Protein AF-A0A5J5STW4-F1 (afdb_monomer_lite)

Structure (mmCIF, N/CA/C/O backbone):
data_AF-A0A5J5STW4-F1
#
_entry.id   AF-A0A5J5STW4-F1
#
loop_
_atom_site.group_PDB
_atom_site.id
_atom_site.type_symbol
_atom_site.label_atom_id
_atom_site.label_alt_id
_atom_site.label_comp_id
_atom_site.label_asym_id
_atom_site.label_entity_id
_atom_site.label_seq_id
_atom_site.pdbx_PDB_ins_code
_atom_site.Cartn_x
_atom_site.Cartn_y
_atom_site.Cartn_z
_atom_site.occupancy
_atom_site.B_iso_or_equiv
_atom_site.auth_seq_id
_atom_site.auth_comp_id
_atom_site.auth_asym_id
_atom_site.auth_atom_id
_atom_site.pdbx_PDB_model_num
ATOM 1 N N . MET A 1 1 ? -5.876 -12.668 11.387 1.00 81.81 1 MET A N 1
ATOM 2 C CA . MET A 1 1 ? -6.518 -11.451 10.864 1.00 81.81 1 MET A CA 1
ATOM 3 C C . MET A 1 1 ? -6.054 -11.265 9.433 1.00 81.81 1 MET A C 1
ATOM 5 O O . MET A 1 1 ? -4.852 -11.188 9.203 1.00 81.81 1 MET A O 1
ATOM 9 N N . MET A 1 2 ? -6.981 -11.293 8.486 1.00 90.69 2 MET A N 1
ATOM 10 C CA . MET A 1 2 ? -6.759 -10.958 7.080 1.00 90.69 2 MET A CA 1
ATOM 11 C C . MET A 1 2 ? -7.078 -9.476 6.857 1.00 90.69 2 MET A C 1
ATOM 13 O O . MET A 1 2 ? -7.775 -8.860 7.658 1.00 90.69 2 MET A O 1
ATOM 17 N N . VAL A 1 3 ? -6.615 -8.900 5.745 1.00 88.94 3 VAL A N 1
ATOM 18 C CA . VAL A 1 3 ? -6.940 -7.503 5.392 1.00 88.94 3 VAL A CA 1
ATOM 19 C C . VAL A 1 3 ? -8.454 -7.299 5.266 1.00 88.94 3 VAL A C 1
ATOM 21 O O . VAL A 1 3 ? -8.970 -6.266 5.678 1.00 88.94 3 VAL A O 1
ATOM 24 N N . ALA A 1 4 ? -9.181 -8.313 4.788 1.00 90.50 4 ALA A N 1
ATOM 25 C CA . ALA A 1 4 ? -10.638 -8.287 4.699 1.00 90.50 4 ALA A CA 1
ATOM 26 C C . ALA A 1 4 ? -11.340 -8.114 6.061 1.00 90.50 4 ALA A C 1
ATOM 28 O O . ALA A 1 4 ? -12.440 -7.572 6.100 1.00 90.50 4 ALA A O 1
ATOM 29 N N . ASP A 1 5 ? -10.711 -8.527 7.169 1.00 93.75 5 ASP A N 1
ATOM 30 C CA . ASP A 1 5 ? -11.269 -8.365 8.520 1.00 93.75 5 ASP A CA 1
ATOM 31 C C . ASP A 1 5 ? -11.209 -6.903 8.997 1.00 93.75 5 ASP A C 1
ATOM 33 O O . ASP A 1 5 ? -11.928 -6.519 9.916 1.00 93.75 5 ASP A O 1
ATOM 37 N N . LEU A 1 6 ? -10.362 -6.078 8.369 1.00 95.38 6 LEU A N 1
ATOM 38 C CA . LEU A 1 6 ? -10.221 -4.650 8.662 1.00 95.38 6 LEU A CA 1
ATOM 39 C C . LEU A 1 6 ? -11.264 -3.789 7.934 1.00 95.38 6 LEU A C 1
ATOM 41 O O . LEU A 1 6 ? -11.284 -2.576 8.132 1.00 95.38 6 LEU A O 1
ATOM 45 N N . ILE A 1 7 ? -12.101 -4.384 7.079 1.00 93.94 7 ILE A N 1
ATOM 46 C CA . ILE A 1 7 ? -13.069 -3.681 6.234 1.00 93.94 7 ILE A CA 1
ATOM 47 C C . ILE A 1 7 ? -14.485 -4.052 6.678 1.00 93.94 7 ILE A C 1
ATOM 49 O O . ILE A 1 7 ? -14.858 -5.225 6.730 1.00 93.94 7 ILE A O 1
ATOM 53 N N . GLU A 1 8 ? -15.305 -3.0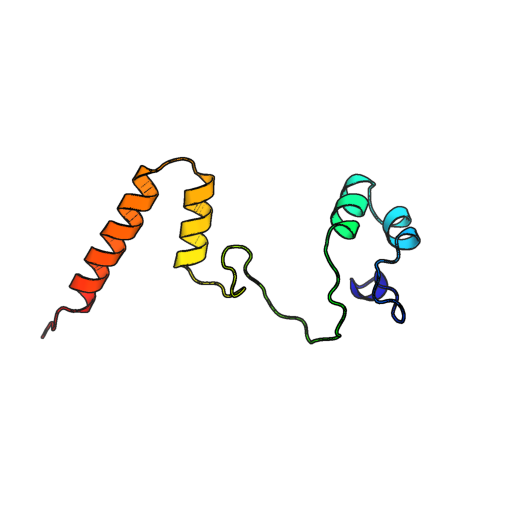44 6.957 1.00 92.81 8 GLU A N 1
ATOM 54 C CA . GLU A 1 8 ? -16.726 -3.231 7.223 1.00 92.81 8 GLU A CA 1
ATOM 55 C C . GLU A 1 8 ? -17.438 -3.758 5.979 1.00 92.81 8 GLU A C 1
ATOM 57 O O . GLU A 1 8 ? -17.359 -3.179 4.891 1.00 92.81 8 GLU A O 1
ATOM 62 N N . ARG A 1 9 ? -18.164 -4.870 6.127 1.00 86.44 9 ARG A N 1
ATOM 63 C CA . ARG A 1 9 ? -18.747 -5.548 4.968 1.00 86.44 9 ARG A CA 1
ATOM 64 C C . ARG A 1 9 ? -19.865 -4.736 4.310 1.00 86.44 9 ARG A C 1
ATOM 66 O O . ARG A 1 9 ? -19.929 -4.706 3.084 1.00 86.44 9 ARG A O 1
ATOM 73 N N . ASP A 1 10 ? -20.703 -4.067 5.087 1.00 86.50 10 ASP A N 1
ATOM 74 C CA . ASP A 1 10 ? -21.881 -3.391 4.534 1.00 86.50 10 ASP A CA 1
ATOM 75 C C . ASP A 1 10 ? -21.532 -2.023 3.940 1.00 86.50 10 ASP A C 1
ATOM 77 O O . ASP A 1 10 ? -21.969 -1.684 2.844 1.00 86.50 10 ASP A O 1
ATOM 81 N N . SER A 1 11 ? -20.694 -1.253 4.639 1.00 89.50 11 SER A N 1
ATOM 82 C CA . SER A 1 11 ? -20.313 0.101 4.230 1.00 89.50 11 SER A CA 1
ATOM 83 C C . SER A 1 11 ? -19.121 0.128 3.266 1.00 89.50 11 SER A C 1
ATOM 85 O O . SER A 1 11 ? -18.927 1.115 2.555 1.00 89.50 11 SER A O 1
ATOM 87 N N . ARG A 1 12 ? -18.325 -0.953 3.224 1.00 89.19 12 ARG A N 1
ATOM 88 C CA . ARG A 1 12 ? -17.057 -1.031 2.478 1.00 89.19 12 ARG A CA 1
ATOM 89 C C . ARG A 1 12 ? -16.067 0.068 2.867 1.00 89.19 12 ARG A C 1
ATOM 91 O O . ARG A 1 12 ? -15.289 0.551 2.048 1.00 89.19 12 ARG A O 1
ATOM 98 N N . GLN A 1 13 ? -16.087 0.422 4.147 1.00 93.38 13 GLN A N 1
ATOM 99 C CA . GLN A 1 13 ? -15.165 1.362 4.770 1.00 93.38 13 GLN A CA 1
ATOM 100 C C . GLN A 1 13 ? -14.190 0.632 5.689 1.00 93.38 13 GLN A C 1
ATOM 102 O O . GLN A 1 13 ? -14.431 -0.495 6.124 1.00 93.38 13 GLN A O 1
ATOM 107 N N . TRP A 1 14 ? -13.070 1.282 5.982 1.00 96.06 14 TRP A N 1
ATOM 108 C CA . TRP A 1 14 ? -12.137 0.796 6.986 1.00 96.06 14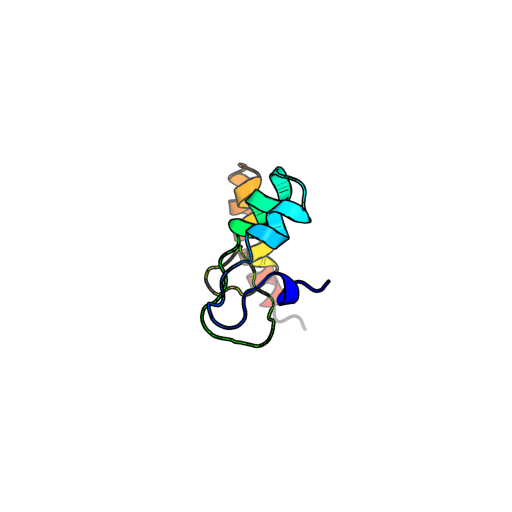 TRP A CA 1
ATOM 109 C C . TRP A 1 14 ? -12.800 0.787 8.366 1.00 96.06 14 TRP A C 1
ATOM 111 O O . TRP A 1 14 ? -13.438 1.760 8.759 1.00 96.06 14 TRP A O 1
ATOM 121 N N . ASN A 1 15 ? -12.603 -0.287 9.128 1.00 96.25 15 ASN A N 1
ATOM 122 C CA . ASN A 1 15 ? -12.962 -0.327 10.539 1.00 96.25 15 ASN A CA 1
ATOM 123 C C . ASN A 1 15 ? -11.898 0.438 11.339 1.00 96.25 15 ASN A C 1
ATOM 125 O O . ASN A 1 15 ? -10.920 -0.140 11.821 1.00 96.25 15 ASN A O 1
ATOM 129 N N . GLU A 1 16 ? -12.069 1.757 11.441 1.00 96.31 16 GLU A N 1
ATOM 130 C CA . GLU A 1 16 ? -11.094 2.654 12.073 1.00 96.31 16 GLU A CA 1
ATOM 131 C C . GLU A 1 16 ? -10.776 2.248 13.513 1.00 96.31 16 GLU A C 1
ATOM 133 O O . GLU A 1 16 ? -9.611 2.233 13.908 1.00 96.31 16 GLU A O 1
ATOM 138 N N . GLY A 1 17 ? -11.794 1.854 14.287 1.00 96.38 17 GLY A N 1
ATOM 139 C CA . GLY A 1 17 ? -11.616 1.424 15.672 1.00 96.38 17 GLY A CA 1
ATOM 140 C C . GLY A 1 17 ? -10.713 0.196 15.782 1.00 96.38 17 GLY A C 1
ATOM 141 O O . GLY A 1 17 ? -9.774 0.180 16.579 1.00 96.38 17 GLY A O 1
ATOM 142 N N . LEU A 1 18 ? -10.945 -0.820 14.947 1.00 97.06 18 LEU A N 1
ATOM 143 C CA . LEU A 1 18 ? -10.102 -2.014 14.908 1.00 97.06 18 LEU A CA 1
ATOM 144 C C . LEU A 1 18 ? -8.674 -1.683 14.456 1.00 97.06 18 LEU A C 1
ATOM 146 O O . LEU A 1 18 ? -7.714 -2.168 15.053 1.00 97.06 18 LEU A O 1
ATOM 150 N N . ILE A 1 19 ? -8.524 -0.836 13.438 1.00 97.81 19 ILE A N 1
ATOM 151 C CA . ILE A 1 19 ? -7.218 -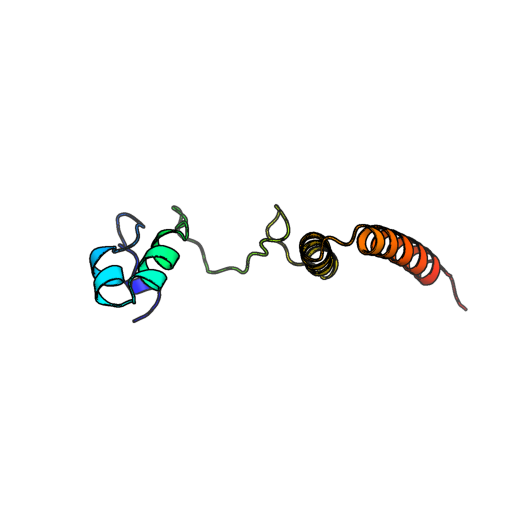0.441 12.898 1.00 97.81 19 ILE A CA 1
ATOM 152 C C . ILE A 1 19 ? -6.404 0.327 13.944 1.00 97.81 19 ILE A C 1
ATOM 154 O O . ILE A 1 19 ? -5.250 -0.023 14.188 1.00 97.81 19 ILE A O 1
ATOM 158 N N . HIS A 1 20 ? -6.995 1.316 14.616 1.00 98.06 20 HIS A N 1
ATOM 159 C CA . HIS A 1 20 ? -6.316 2.082 15.663 1.00 98.06 20 HIS A CA 1
ATOM 160 C C . HIS A 1 20 ? -5.920 1.232 16.875 1.00 98.06 20 HIS A C 1
ATOM 162 O O . HIS A 1 20 ? -4.896 1.507 17.492 1.00 98.06 20 HIS A O 1
ATOM 168 N N . ASN A 1 21 ? -6.695 0.192 17.195 1.00 97.31 21 ASN A N 1
ATOM 169 C CA . ASN A 1 21 ? -6.392 -0.714 18.305 1.00 97.31 21 ASN A CA 1
ATOM 170 C C . ASN A 1 21 ? -5.359 -1.793 17.951 1.00 97.31 21 ASN A C 1
ATOM 172 O O . ASN A 1 21 ? -4.784 -2.402 18.851 1.00 97.31 21 ASN A O 1
ATOM 176 N N . THR A 1 22 ? -5.136 -2.051 16.660 1.00 97.62 22 THR A N 1
ATOM 177 C CA . THR A 1 22 ? -4.272 -3.149 16.201 1.00 97.62 22 THR A CA 1
ATOM 178 C C . THR A 1 22 ? -2.909 -2.670 15.705 1.00 97.62 22 THR A C 1
ATOM 180 O O . THR A 1 22 ? -1.917 -3.380 15.860 1.00 97.62 22 THR A O 1
ATOM 183 N N . PHE A 1 23 ? -2.836 -1.478 15.111 1.00 97.19 23 PHE A N 1
ATOM 184 C CA . PHE A 1 23 ? -1.621 -0.956 14.486 1.00 97.19 23 PHE A CA 1
ATOM 185 C C . PHE A 1 23 ? -1.043 0.239 15.246 1.00 97.19 23 PHE A C 1
ATOM 187 O O . PHE A 1 23 ? -1.736 0.937 15.985 1.00 97.19 23 PHE A O 1
ATOM 194 N N . SER A 1 24 ? 0.249 0.506 15.031 1.00 98.12 24 SER A N 1
ATOM 195 C CA . SER A 1 24 ? 0.875 1.738 15.515 1.00 98.12 24 SER A CA 1
ATOM 196 C C . SER A 1 24 ? 0.151 2.960 14.940 1.00 98.12 24 SER A C 1
ATOM 198 O O . SER A 1 24 ? -0.415 2.891 13.849 1.00 98.12 24 SER A O 1
ATOM 200 N N . LYS A 1 25 ? 0.210 4.110 15.622 1.00 97.75 25 LYS A N 1
ATOM 201 C CA . LYS A 1 25 ? -0.426 5.345 15.127 1.00 97.75 25 LYS A CA 1
ATOM 202 C C . LYS A 1 25 ? -0.015 5.676 13.685 1.00 97.75 25 LYS A C 1
ATOM 204 O O . LYS A 1 25 ? -0.863 6.010 12.866 1.00 97.75 25 LYS A O 1
ATOM 209 N N . ILE A 1 26 ? 1.276 5.542 13.376 1.00 98.19 26 ILE A N 1
ATOM 210 C CA . ILE A 1 26 ? 1.829 5.857 12.053 1.00 98.19 26 ILE A CA 1
ATOM 211 C C . ILE A 1 26 ? 1.280 4.897 10.991 1.00 98.19 26 ILE A C 1
ATOM 213 O O . ILE A 1 26 ? 0.943 5.323 9.887 1.00 98.19 26 ILE A O 1
ATOM 217 N N . ASP A 1 27 ? 1.179 3.608 11.308 1.00 97.56 27 ASP A N 1
ATOM 218 C CA . ASP A 1 27 ? 0.699 2.613 10.349 1.00 97.56 27 ASP A CA 1
ATOM 219 C C . ASP A 1 27 ? -0.819 2.672 10.184 1.00 97.56 27 ASP A C 1
ATOM 221 O O . ASP A 1 27 ? -1.301 2.600 9.057 1.00 97.56 27 ASP A O 1
ATOM 225 N N . ALA A 1 28 ? -1.565 2.909 11.265 1.00 98.00 28 ALA A N 1
ATOM 226 C CA . ALA A 1 28 ? -3.002 3.154 11.217 1.00 98.00 28 ALA A CA 1
ATOM 227 C C . ALA A 1 28 ? -3.329 4.335 10.290 1.00 98.00 28 ALA A C 1
ATOM 229 O O . ALA A 1 28 ? -4.132 4.197 9.370 1.00 98.00 28 ALA A O 1
ATOM 230 N N . GLU A 1 29 ? -2.637 5.469 10.449 1.00 97.75 29 GLU A N 1
ATOM 231 C CA . GLU A 1 29 ? -2.799 6.634 9.569 1.00 97.75 29 GLU A CA 1
ATOM 232 C C . GLU A 1 29 ? -2.484 6.317 8.098 1.00 97.75 29 GLU A C 1
ATOM 234 O O . GLU A 1 29 ? -3.115 6.869 7.195 1.00 97.75 29 GLU A O 1
ATOM 239 N N . ARG A 1 30 ? -1.514 5.436 7.829 1.00 97.31 30 ARG A N 1
ATOM 240 C CA . ARG A 1 30 ? -1.182 5.007 6.462 1.00 97.31 30 ARG A CA 1
ATOM 241 C C . ARG A 1 30 ? -2.246 4.090 5.874 1.00 97.31 30 ARG A C 1
ATOM 243 O O . ARG A 1 30 ? -2.614 4.296 4.722 1.00 97.31 30 ARG A O 1
ATOM 250 N N . ILE A 1 31 ? -2.742 3.122 6.645 1.00 96.50 31 ILE A N 1
ATOM 251 C CA . ILE A 1 31 ? -3.795 2.188 6.219 1.00 96.50 31 ILE A CA 1
ATOM 252 C C . ILE A 1 31 ? -5.064 2.964 5.864 1.00 96.50 31 ILE A C 1
ATOM 254 O O . ILE A 1 31 ? -5.594 2.796 4.770 1.00 96.50 31 ILE A O 1
ATOM 258 N N . LEU A 1 32 ? -5.493 3.885 6.731 1.00 96.31 32 LEU A N 1
ATOM 259 C CA . LEU A 1 32 ? -6.709 4.680 6.528 1.00 96.31 32 LEU A CA 1
ATOM 260 C C . LEU A 1 32 ? -6.649 5.602 5.298 1.00 96.31 32 LEU A C 1
ATOM 262 O O . LEU A 1 32 ? -7.686 6.005 4.779 1.00 96.31 32 LEU A O 1
ATOM 266 N N . ARG A 1 33 ? -5.450 5.917 4.789 1.00 96.00 33 ARG A N 1
ATOM 267 C CA . ARG A 1 33 ? -5.265 6.687 3.545 1.00 96.00 33 ARG A CA 1
ATOM 268 C C . ARG A 1 33 ? -5.390 5.846 2.277 1.00 96.00 33 ARG A C 1
ATOM 270 O O . ARG A 1 33 ? -5.439 6.421 1.190 1.00 96.00 33 ARG A O 1
ATOM 277 N N . ILE A 1 34 ? -5.398 4.517 2.380 1.00 92.50 34 ILE A N 1
ATOM 278 C CA . ILE A 1 34 ? -5.571 3.640 1.223 1.00 92.50 34 ILE A CA 1
ATOM 279 C C . ILE A 1 34 ? -7.049 3.690 0.816 1.00 92.50 34 ILE A C 1
ATOM 281 O O . ILE A 1 34 ? -7.909 3.328 1.621 1.00 92.50 34 ILE A O 1
ATOM 285 N N . PRO A 1 35 ? -7.381 4.131 -0.409 1.00 89.56 35 PRO A N 1
ATOM 286 C CA . PRO A 1 35 ? -8.762 4.162 -0.859 1.00 89.56 35 PRO A CA 1
ATOM 287 C C . PRO A 1 35 ? -9.290 2.738 -1.050 1.00 89.56 35 PRO A C 1
ATOM 289 O O . PRO A 1 35 ? -8.664 1.917 -1.720 1.00 89.56 35 PRO A O 1
ATOM 292 N N . LEU A 1 36 ? -10.467 2.463 -0.490 1.00 89.75 36 LEU A N 1
ATOM 293 C CA . LEU A 1 36 ? -11.197 1.227 -0.747 1.00 89.75 36 LEU A CA 1
ATOM 294 C C . LEU A 1 36 ? -12.057 1.374 -1.999 1.00 89.75 36 LEU A C 1
ATOM 296 O O . LEU A 1 36 ? -12.700 2.402 -2.233 1.00 89.75 36 LEU A O 1
ATOM 300 N N . VAL A 1 37 ? -12.083 0.324 -2.811 1.00 85.19 37 VAL A N 1
ATOM 301 C CA . VAL A 1 37 ? -12.953 0.273 -3.984 1.00 85.19 37 VAL A CA 1
ATOM 302 C C . VAL A 1 37 ? -14.377 -0.019 -3.526 1.00 85.19 37 VAL A C 1
ATOM 304 O O . VAL A 1 37 ? -14.622 -0.923 -2.731 1.00 85.19 37 VAL A O 1
ATOM 307 N N . ARG A 1 38 ? -15.336 0.745 -4.053 1.00 81.06 38 ARG A N 1
ATOM 308 C CA . ARG A 1 38 ? -16.756 0.623 -3.681 1.00 81.06 38 ARG A CA 1
ATOM 309 C C . ARG A 1 38 ? -17.412 -0.651 -4.206 1.00 81.06 38 ARG A C 1
ATOM 311 O O . ARG A 1 38 ? -18.388 -1.124 -3.638 1.00 81.06 38 ARG A O 1
ATOM 318 N N . ILE A 1 39 ? -16.896 -1.168 -5.315 1.00 83.06 39 ILE A N 1
ATOM 319 C CA . ILE A 1 39 ? -17.419 -2.346 -6.002 1.00 83.06 39 ILE A CA 1
ATOM 320 C C . ILE A 1 39 ? -16.514 -3.524 -5.663 1.00 83.06 39 ILE A C 1
ATOM 322 O O . ILE A 1 39 ? -15.297 -3.436 -5.821 1.00 83.06 39 ILE A O 1
ATOM 326 N N . ALA A 1 40 ? -17.108 -4.622 -5.201 1.00 79.44 40 ALA A N 1
ATOM 327 C CA . ALA A 1 40 ? -16.378 -5.858 -4.968 1.00 79.44 40 ALA A CA 1
ATOM 328 C C . ALA A 1 40 ? -15.846 -6.414 -6.295 1.00 79.44 40 ALA A C 1
ATOM 330 O O . ALA A 1 40 ? -16.578 -6.502 -7.280 1.00 79.44 40 ALA A O 1
ATOM 331 N N . HIS A 1 41 ? -14.573 -6.775 -6.309 1.00 82.12 41 HIS A N 1
ATOM 332 C CA . HIS A 1 41 ? -13.883 -7.360 -7.448 1.00 82.12 41 HIS A CA 1
ATOM 333 C C . HIS A 1 41 ? -12.786 -8.285 -6.916 1.00 82.12 41 HIS A C 1
ATOM 335 O O . HIS A 1 41 ? -12.407 -8.189 -5.747 1.00 82.12 41 HIS A O 1
ATOM 341 N N . GLU A 1 42 ? -12.330 -9.211 -7.753 1.00 85.44 42 GLU A N 1
ATOM 342 C CA . GLU A 1 42 ? -11.207 -10.085 -7.414 1.00 85.44 42 GLU A CA 1
ATOM 343 C C . GLU A 1 42 ? -9.918 -9.273 -7.293 1.00 85.44 42 GLU A C 1
ATOM 345 O O . GLU A 1 42 ? -9.729 -8.298 -8.020 1.00 85.44 42 GLU A O 1
ATOM 350 N N . ASP A 1 43 ? -9.032 -9.679 -6.385 1.00 84.19 43 ASP A N 1
ATOM 351 C CA . ASP A 1 43 ? -7.748 -9.010 -6.199 1.00 84.19 43 ASP A CA 1
ATOM 352 C C . ASP A 1 43 ? -6.945 -9.010 -7.508 1.00 84.19 43 ASP A C 1
ATOM 354 O O . ASP A 1 43 ? -6.763 -10.045 -8.153 1.00 84.19 43 ASP A O 1
ATOM 358 N N . PHE A 1 44 ? -6.416 -7.845 -7.883 1.00 85.75 44 PHE A N 1
ATOM 359 C CA . PHE A 1 44 ? -5.557 -7.695 -9.052 1.00 85.75 44 PHE A CA 1
ATOM 360 C C . PHE A 1 44 ? -4.378 -6.768 -8.767 1.00 85.75 44 PHE A C 1
ATOM 362 O O . PHE A 1 44 ? -4.399 -5.935 -7.858 1.00 85.75 44 PHE A O 1
ATOM 369 N N . GLN A 1 45 ? -3.309 -6.932 -9.543 1.00 86.12 45 GLN A N 1
ATOM 370 C CA . GLN A 1 45 ? -2.107 -6.119 -9.402 1.00 86.12 45 GLN A CA 1
ATOM 371 C C . GLN A 1 45 ? -2.252 -4.817 -10.189 1.00 86.12 45 GLN A C 1
ATOM 373 O O . GLN A 1 45 ? -2.623 -4.834 -11.359 1.00 86.12 45 GLN A O 1
ATOM 378 N N . VAL A 1 46 ? -1.904 -3.698 -9.550 1.00 86.94 46 VAL A N 1
ATOM 379 C CA . VAL A 1 46 ? -1.918 -2.366 -10.167 1.00 86.94 46 VAL A CA 1
ATOM 380 C C . VAL A 1 46 ? -0.548 -1.723 -10.043 1.00 86.94 46 VAL A C 1
ATOM 382 O O . VAL A 1 46 ? 0.067 -1.705 -8.975 1.00 86.94 46 VAL A O 1
ATOM 385 N N . TRP A 1 47 ? -0.073 -1.150 -11.140 1.00 90.62 47 TRP A N 1
ATOM 386 C CA . TRP A 1 47 ? 1.157 -0.388 -11.218 1.00 90.62 47 TRP A CA 1
ATOM 387 C C . TRP A 1 47 ? 0.889 1.114 -11.104 1.00 90.62 47 TRP A C 1
ATOM 389 O O . TRP A 1 47 ? 0.232 1.713 -11.947 1.00 90.62 47 TRP A O 1
ATOM 399 N N . LYS A 1 48 ? 1.476 1.760 -10.090 1.00 84.56 48 LYS A N 1
ATOM 400 C CA . LYS A 1 48 ? 1.329 3.211 -9.860 1.00 84.56 48 LYS A CA 1
ATOM 401 C C . LYS A 1 48 ? 1.977 4.077 -10.951 1.00 84.56 48 LYS A C 1
ATOM 403 O O . LYS A 1 48 ? 1.624 5.244 -11.097 1.00 84.56 48 LYS A O 1
ATOM 408 N N . GLY A 1 49 ? 2.968 3.552 -11.670 1.00 83.62 49 GLY A N 1
ATOM 409 C CA . GLY A 1 49 ? 3.746 4.346 -12.623 1.00 83.62 49 GLY A CA 1
ATOM 410 C C . GLY A 1 49 ? 3.053 4.6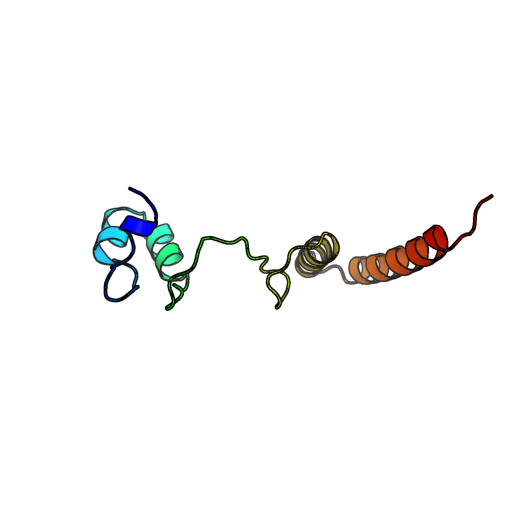18 -13.959 1.00 83.62 49 GLY A C 1
ATOM 411 O O . GLY A 1 49 ? 3.620 5.351 -14.765 1.00 83.62 49 GLY A O 1
ATOM 412 N N . GLU A 1 50 ? 1.864 4.060 -14.208 1.00 86.12 50 GLU A N 1
ATOM 413 C CA . GLU A 1 50 ? 1.049 4.367 -15.389 1.00 86.12 50 GLU A CA 1
ATOM 414 C C . GLU A 1 50 ? -0.430 4.504 -15.034 1.00 86.12 50 GLU A C 1
ATOM 416 O O . GLU A 1 50 ? -0.936 3.835 -14.139 1.00 86.12 50 GLU A O 1
ATOM 421 N N . VAL A 1 51 ? -1.136 5.358 -15.779 1.00 82.12 51 VAL A N 1
ATOM 422 C CA . VAL A 1 51 ? -2.570 5.628 -15.561 1.00 82.12 51 VAL A CA 1
ATOM 423 C C . VAL A 1 51 ? -3.433 4.403 -15.866 1.00 82.12 51 VAL A C 1
ATOM 425 O O . VAL A 1 51 ? -4.467 4.228 -15.232 1.00 82.12 51 VAL A O 1
ATOM 428 N N . SER A 1 52 ? -3.011 3.539 -16.799 1.00 86.12 52 SER A N 1
ATOM 429 C CA . SER A 1 52 ? -3.736 2.294 -17.084 1.00 86.12 52 SER A CA 1
ATOM 430 C C . SER A 1 52 ? -3.662 1.286 -15.937 1.00 86.12 52 SER A C 1
ATOM 432 O O . SER A 1 52 ? -4.460 0.358 -15.896 1.00 86.12 52 SER A O 1
ATOM 434 N N . GLY A 1 53 ? -2.720 1.462 -15.004 1.00 86.62 53 GLY A N 1
ATOM 435 C CA . GLY A 1 53 ? -2.437 0.483 -13.964 1.00 86.62 53 GLY A CA 1
ATOM 436 C C . GLY A 1 53 ? -1.573 -0.685 -14.438 1.00 86.62 53 GLY A C 1
ATOM 437 O O . GLY A 1 53 ? -1.215 -1.527 -13.620 1.00 86.62 53 GLY A O 1
ATOM 438 N N . ASP A 1 54 ? -1.179 -0.733 -15.714 1.00 90.25 54 ASP A N 1
ATOM 439 C CA . ASP A 1 54 ? -0.377 -1.836 -16.238 1.00 90.25 54 ASP A CA 1
ATOM 440 C C . ASP A 1 54 ? 1.114 -1.639 -15.974 1.00 90.25 54 ASP A C 1
ATOM 442 O O . ASP A 1 54 ? 1.709 -0.574 -16.199 1.00 90.25 54 ASP A O 1
ATOM 446 N N . TYR A 1 55 ? 1.753 -2.719 -15.541 1.00 88.12 55 TYR A N 1
ATOM 447 C CA . TYR A 1 55 ? 3.197 -2.758 -15.422 1.00 88.12 55 TYR A CA 1
ATOM 448 C C . TYR A 1 55 ? 3.856 -2.946 -16.793 1.00 88.12 55 TYR A C 1
ATOM 450 O O . TYR A 1 55 ? 3.483 -3.808 -17.585 1.00 88.12 55 TYR A O 1
ATOM 458 N N . SER A 1 56 ? 4.928 -2.197 -17.036 1.00 87.81 56 SER A N 1
ATOM 459 C CA . SER A 1 56 ? 5.904 -2.517 -18.072 1.00 87.81 56 SER A CA 1
ATOM 460 C C . SER A 1 56 ? 7.301 -2.173 -17.569 1.00 87.81 56 SER A C 1
ATOM 462 O O . SER A 1 56 ? 7.477 -1.242 -16.783 1.00 87.81 56 SER A O 1
ATOM 464 N N . VAL A 1 57 ? 8.326 -2.860 -18.079 1.00 84.69 57 VAL A N 1
ATOM 465 C CA . VAL A 1 57 ? 9.728 -2.514 -17.773 1.00 84.69 57 VAL A CA 1
ATOM 466 C C . VAL A 1 57 ? 9.987 -1.032 -18.066 1.00 84.69 57 VAL A C 1
ATOM 468 O O . VAL A 1 57 ? 10.614 -0.327 -17.281 1.00 84.69 57 VAL A O 1
ATOM 471 N N . ARG A 1 58 ? 9.416 -0.515 -19.160 1.00 81.56 58 ARG A N 1
ATOM 472 C CA . ARG A 1 58 ? 9.524 0.897 -19.532 1.00 81.56 58 ARG A CA 1
ATOM 473 C C . ARG A 1 58 ? 8.933 1.833 -18.477 1.00 81.56 58 ARG A C 1
ATOM 475 O O . ARG A 1 58 ? 9.565 2.837 -18.160 1.00 81.56 58 ARG A O 1
ATOM 482 N N . SER A 1 59 ? 7.741 1.545 -17.957 1.00 84.81 59 SER A N 1
ATOM 483 C CA . SER A 1 59 ? 7.109 2.398 -16.946 1.00 84.81 59 SER A CA 1
ATOM 484 C C . SER A 1 59 ? 7.821 2.329 -15.598 1.00 84.81 59 SER A C 1
ATOM 486 O O . SER A 1 59 ? 7.926 3.351 -14.921 1.00 84.81 59 SER A O 1
ATOM 488 N N . ALA A 1 60 ? 8.389 1.175 -15.244 1.00 85.69 60 ALA A N 1
ATOM 489 C CA . ALA A 1 60 ? 9.264 1.037 -14.083 1.00 85.69 60 ALA A CA 1
ATOM 490 C C . ALA A 1 60 ? 10.503 1.932 -14.191 1.00 85.69 60 ALA A C 1
ATOM 492 O O . ALA A 1 60 ? 10.761 2.754 -13.313 1.00 85.69 60 ALA A O 1
ATOM 493 N N . TYR A 1 61 ? 11.220 1.840 -15.312 1.00 81.88 61 TYR A N 1
ATOM 494 C CA . TYR A 1 61 ? 12.390 2.673 -15.565 1.00 81.88 61 TYR A CA 1
ATOM 495 C C . TYR A 1 61 ? 12.033 4.161 -15.634 1.00 81.88 61 TYR A C 1
ATOM 497 O O . TYR A 1 61 ? 12.728 4.981 -15.047 1.00 81.88 61 TYR A O 1
ATOM 505 N N . LYS A 1 62 ? 10.935 4.537 -16.300 1.00 79.62 62 LYS A N 1
ATOM 506 C CA . LYS A 1 62 ? 10.442 5.925 -16.330 1.00 79.62 62 LYS A CA 1
ATOM 507 C C . LYS A 1 62 ? 10.215 6.482 -14.919 1.00 79.62 62 LYS A C 1
ATOM 509 O O . LYS A 1 62 ? 10.627 7.607 -14.658 1.00 79.62 62 LYS A O 1
ATOM 514 N N . LEU A 1 63 ? 9.602 5.705 -14.023 1.00 84.44 63 LEU A N 1
ATOM 515 C CA . LEU A 1 63 ? 9.369 6.113 -12.634 1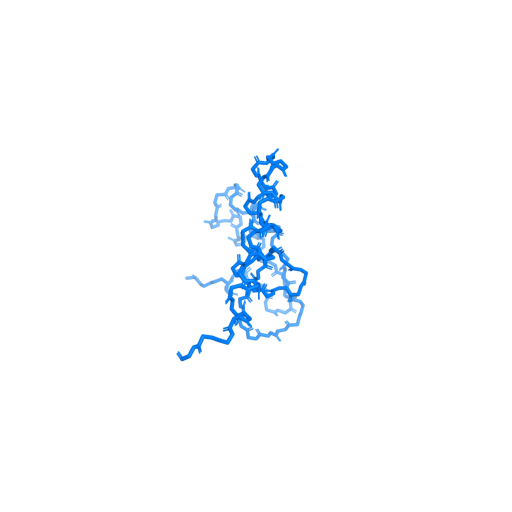.00 84.44 63 LEU A CA 1
ATOM 516 C C . LEU A 1 63 ? 10.690 6.309 -11.877 1.00 84.44 63 LEU A C 1
ATOM 518 O O . LEU A 1 63 ? 10.858 7.338 -11.224 1.00 84.44 63 LEU A O 1
ATOM 522 N N . LEU A 1 64 ? 11.639 5.375 -12.010 1.00 83.06 64 LEU A N 1
ATOM 523 C CA . LEU A 1 64 ? 12.971 5.493 -11.398 1.00 83.06 64 LEU A CA 1
ATOM 524 C C . LEU A 1 64 ? 13.704 6.754 -11.871 1.00 83.06 64 LEU A C 1
ATOM 526 O O . LEU A 1 64 ? 14.282 7.471 -11.059 1.00 83.06 64 LEU A O 1
ATOM 530 N N . LEU A 1 65 ? 13.621 7.062 -13.167 1.00 78.31 65 LEU A N 1
ATOM 531 C CA . LEU A 1 65 ? 14.242 8.261 -13.727 1.00 78.31 65 LEU A CA 1
ATOM 532 C C . LEU A 1 65 ? 13.587 9.560 -13.256 1.00 78.31 65 LEU A C 1
ATOM 534 O O . LEU A 1 65 ? 14.270 10.548 -13.008 1.00 78.31 65 LEU A O 1
ATOM 538 N N . GLN A 1 66 ? 12.261 9.580 -13.114 1.00 76.25 66 GLN A N 1
ATOM 539 C CA . GLN A 1 66 ? 11.565 10.742 -12.556 1.00 76.25 66 GLN A CA 1
ATOM 540 C C . GLN A 1 66 ? 11.969 11.006 -11.102 1.00 76.25 66 GLN A C 1
ATOM 542 O O . GLN A 1 66 ? 12.035 12.161 -10.688 1.00 76.25 66 GLN A O 1
ATOM 547 N N . GLN A 1 67 ? 12.257 9.954 -10.333 1.00 76.56 67 GLN A N 1
ATOM 548 C CA . GLN A 1 67 ? 12.749 10.085 -8.963 1.00 76.56 67 GLN A CA 1
ATOM 549 C C . GLN A 1 67 ? 14.211 10.533 -8.894 1.00 76.56 67 GLN A C 1
ATOM 551 O O . GLN A 1 67 ? 14.585 11.190 -7.926 1.00 76.56 67 GLN A O 1
ATOM 556 N N . SER A 1 68 ? 15.036 10.209 -9.893 1.00 71.12 68 SER A N 1
ATOM 557 C CA . SER A 1 68 ? 16.476 10.474 -9.847 1.00 71.12 68 SER A CA 1
ATOM 558 C C . SER A 1 68 ? 16.880 11.921 -10.167 1.00 71.12 68 SER A C 1
ATOM 560 O O . SER A 1 68 ? 18.068 12.209 -10.127 1.00 71.12 68 SER A O 1
ATOM 562 N N . MET A 1 69 ? 15.943 12.838 -10.457 1.00 63.59 69 MET A N 1
ATOM 563 C CA . MET A 1 69 ? 16.182 14.264 -10.790 1.00 63.59 69 MET A CA 1
ATOM 564 C C . MET A 1 69 ? 17.253 14.544 -11.868 1.00 63.59 69 MET A C 1
ATOM 566 O O . MET A 1 69 ? 17.597 15.702 -12.091 1.00 63.59 69 MET A O 1
ATOM 570 N N . ASP A 1 70 ? 17.747 13.523 -12.570 1.00 69.44 70 ASP A N 1
ATOM 571 C CA . ASP A 1 70 ? 18.739 13.666 -13.631 1.00 69.44 70 ASP A CA 1
ATOM 572 C C . ASP A 1 70 ? 18.040 13.645 -15.003 1.00 69.44 70 ASP A C 1
ATOM 574 O O . ASP A 1 70 ? 17.634 12.579 -15.487 1.00 69.44 70 ASP A O 1
ATOM 578 N N . PRO A 1 71 ? 17.868 14.812 -15.649 1.00 63.78 71 PRO A N 1
ATOM 579 C CA . PRO A 1 71 ? 17.227 14.904 -16.954 1.00 63.78 71 PRO A CA 1
ATOM 580 C C . PRO A 1 71 ? 18.014 14.208 -18.077 1.00 63.78 71 PRO A C 1
ATOM 582 O O . PRO A 1 71 ? 17.408 13.862 -19.095 1.00 63.78 71 PRO A O 1
ATOM 585 N N . ASN A 1 72 ? 19.317 13.940 -17.916 1.00 67.62 72 ASN A N 1
ATOM 586 C CA . ASN A 1 72 ? 20.110 13.263 -18.949 1.00 67.62 72 ASN A CA 1
ATOM 587 C C . ASN A 1 72 ? 19.710 11.792 -19.117 1.00 67.62 72 ASN A C 1
ATOM 589 O O . ASN A 1 72 ? 19.674 11.286 -20.240 1.00 67.62 72 ASN A O 1
ATOM 593 N N . LEU A 1 73 ? 19.298 11.120 -18.039 1.00 64.88 73 LEU A N 1
ATOM 594 C CA . LEU A 1 73 ? 18.889 9.714 -18.098 1.00 64.88 73 LEU A CA 1
ATOM 595 C C . LEU A 1 73 ? 17.608 9.497 -18.930 1.00 64.88 73 LEU A C 1
ATOM 597 O O . LEU A 1 73 ? 17.426 8.451 -19.561 1.00 64.88 73 LEU A O 1
ATOM 601 N N . LEU A 1 74 ? 16.700 10.481 -18.963 1.00 64.00 74 LEU A N 1
ATOM 602 C CA . LEU A 1 74 ? 15.487 10.426 -19.794 1.00 64.00 74 LEU A CA 1
ATOM 603 C C . LEU A 1 74 ? 15.831 10.488 -21.289 1.00 64.00 74 LEU A C 1
ATOM 605 O O . LEU A 1 74 ? 15.228 9.767 -22.093 1.00 64.00 74 LEU A O 1
ATOM 609 N N . LEU A 1 75 ? 16.826 11.306 -21.649 1.00 65.25 75 LEU A N 1
ATOM 610 C CA . LEU A 1 75 ? 17.343 11.423 -23.012 1.00 65.25 75 LEU A CA 1
ATOM 611 C C . LEU A 1 75 ? 18.015 10.114 -23.458 1.00 65.25 75 LEU A C 1
ATOM 613 O O . LEU A 1 75 ? 17.793 9.639 -24.579 1.00 65.25 75 LEU A O 1
ATOM 617 N N . GLU A 1 76 ? 18.767 9.476 -22.561 1.00 67.38 76 GLU A N 1
ATOM 618 C CA . GLU A 1 76 ? 19.362 8.160 -22.793 1.00 67.38 76 GLU A CA 1
ATOM 619 C C . GLU A 1 76 ? 18.299 7.093 -23.062 1.00 67.38 76 GLU A C 1
ATOM 621 O O . GLU A 1 76 ? 18.401 6.369 -24.050 1.00 67.38 76 GLU A O 1
ATOM 626 N N . GLN A 1 77 ? 17.215 7.040 -22.280 1.00 68.50 77 GLN A N 1
ATOM 627 C CA . GLN A 1 77 ? 16.108 6.106 -22.524 1.00 68.50 77 GLN A CA 1
ATOM 628 C C . GLN A 1 77 ? 15.512 6.246 -23.931 1.00 68.50 77 GLN A C 1
ATOM 630 O O . GLN A 1 77 ? 15.263 5.247 -24.617 1.00 68.50 77 GLN A O 1
ATOM 635 N N . THR A 1 78 ? 15.280 7.480 -24.387 1.00 70.00 78 THR A N 1
ATOM 636 C CA . THR A 1 78 ? 14.799 7.718 -25.754 1.00 70.00 78 THR A CA 1
ATOM 637 C C . THR A 1 78 ? 15.820 7.298 -26.807 1.00 70.00 78 THR A C 1
ATOM 639 O O . THR A 1 78 ? 15.429 6.740 -27.836 1.00 70.00 78 THR A O 1
ATOM 642 N N . THR A 1 79 ? 17.110 7.487 -26.531 1.00 74.38 79 THR A N 1
ATOM 643 C CA . THR A 1 79 ? 18.215 7.114 -27.423 1.00 74.38 79 THR A CA 1
ATOM 644 C C . THR A 1 79 ? 18.348 5.593 -27.534 1.00 74.38 79 THR A C 1
ATOM 646 O O . THR A 1 79 ? 18.317 5.059 -28.644 1.00 74.38 79 THR A O 1
ATOM 649 N N . TYR A 1 80 ? 18.363 4.866 -26.412 1.00 76.19 80 TYR A N 1
ATOM 650 C CA . TYR A 1 80 ? 18.373 3.400 -26.389 1.00 76.19 80 TYR A CA 1
ATOM 651 C C . TYR A 1 80 ? 17.145 2.814 -27.088 1.00 76.19 80 TYR A C 1
ATOM 653 O O . TYR A 1 80 ? 17.266 1.862 -27.856 1.00 76.19 80 TYR A O 1
ATOM 661 N N . ARG A 1 81 ? 15.959 3.412 -26.912 1.00 76.00 81 ARG A N 1
ATOM 662 C CA . ARG A 1 81 ? 14.749 2.980 -27.628 1.00 76.00 81 ARG A CA 1
ATOM 663 C C . ARG A 1 81 ? 14.919 3.073 -29.145 1.00 76.00 81 ARG A C 1
ATOM 665 O O . ARG A 1 81 ? 14.513 2.155 -29.856 1.00 76.00 81 ARG A O 1
ATOM 672 N N . GLN A 1 82 ? 15.483 4.170 -29.647 1.00 81.06 82 GLN A N 1
ATOM 673 C CA . GLN A 1 82 ? 15.742 4.332 -31.080 1.00 81.06 82 GLN A CA 1
ATOM 674 C C . GLN A 1 82 ? 16.811 3.355 -31.575 1.00 81.06 82 GLN A C 1
ATOM 676 O O . GLN A 1 82 ? 16.636 2.767 -32.642 1.00 81.06 82 GLN A O 1
ATOM 681 N N . PHE A 1 83 ? 17.872 3.149 -30.793 1.00 83.56 83 PHE A N 1
ATOM 682 C CA . PHE A 1 83 ? 18.927 2.185 -31.089 1.00 83.56 83 PHE A CA 1
ATOM 683 C C . PHE A 1 83 ? 18.370 0.764 -31.215 1.00 83.56 83 PHE A C 1
ATOM 685 O O . PHE A 1 83 ? 18.484 0.165 -32.280 1.00 83.56 83 PHE A O 1
ATOM 692 N N . TYR A 1 84 ? 17.686 0.253 -30.187 1.00 80.06 84 TYR A N 1
ATOM 693 C CA . TYR A 1 84 ? 17.142 -1.106 -30.208 1.00 80.06 84 TYR A CA 1
ATOM 694 C C . TYR A 1 84 ? 16.052 -1.276 -31.267 1.00 80.06 84 TYR A C 1
ATOM 696 O O . TYR A 1 84 ? 15.996 -2.317 -31.909 1.00 80.06 84 TYR A O 1
ATOM 704 N N . LYS A 1 85 ? 15.226 -0.253 -31.534 1.00 85.25 85 LYS A N 1
ATOM 705 C CA . LYS A 1 85 ? 14.261 -0.307 -32.644 1.00 85.25 85 LYS A CA 1
ATOM 706 C C . LYS A 1 85 ? 14.955 -0.499 -33.997 1.00 85.25 85 LYS A C 1
ATOM 708 O O . LYS A 1 85 ? 14.447 -1.245 -34.826 1.00 85.25 85 LYS A O 1
ATOM 713 N N . LYS A 1 86 ? 16.091 0.171 -34.226 1.00 88.94 86 LYS A N 1
ATOM 714 C CA . LYS A 1 86 ? 16.902 -0.028 -35.437 1.00 88.94 86 LYS A CA 1
ATOM 715 C C . LYS A 1 86 ? 17.566 -1.404 -35.438 1.00 88.94 86 LYS A C 1
ATOM 717 O O . LYS A 1 86 ? 17.486 -2.088 -36.447 1.00 88.94 86 LYS A O 1
ATOM 722 N N . LEU A 1 87 ? 18.157 -1.810 -34.313 1.00 86.12 87 LEU A N 1
ATOM 723 C CA . LEU A 1 87 ? 18.852 -3.090 -34.157 1.00 86.12 87 LEU A CA 1
ATOM 724 C C . LEU A 1 87 ? 17.931 -4.283 -34.447 1.00 86.12 87 LEU A C 1
ATOM 726 O O . LEU A 1 87 ? 18.269 -5.125 -35.268 1.00 86.12 87 LEU A O 1
ATOM 730 N N . TRP A 1 88 ? 16.746 -4.322 -33.833 1.00 83.69 88 TRP A N 1
ATOM 731 C CA . TRP A 1 88 ? 15.754 -5.385 -34.040 1.00 83.69 88 TRP A CA 1
ATOM 732 C C . TRP A 1 88 ? 15.082 -5.340 -35.418 1.00 83.69 88 TRP A C 1
ATOM 734 O O . TRP A 1 88 ? 14.450 -6.309 -35.821 1.00 83.69 88 TRP A O 1
ATOM 744 N N . GLY A 1 89 ? 15.195 -4.217 -36.134 1.00 87.81 89 GLY A N 1
ATOM 745 C CA . GLY A 1 89 ? 14.714 -4.074 -37.507 1.00 87.81 89 GLY A CA 1
ATOM 746 C C . GLY A 1 89 ? 15.710 -4.549 -38.567 1.00 87.81 89 GLY A C 1
ATOM 747 O O . GLY A 1 89 ? 15.380 -4.516 -39.751 1.00 87.81 89 GLY A O 1
ATOM 748 N N . LEU A 1 90 ? 16.920 -4.962 -38.177 1.00 91.88 90 LEU A N 1
ATOM 749 C CA . LEU A 1 90 ? 17.890 -5.524 -39.108 1.00 91.88 90 LEU A CA 1
ATOM 750 C C . LEU A 1 90 ? 17.432 -6.922 -39.528 1.00 91.88 90 LEU A C 1
ATOM 752 O O . LEU A 1 90 ? 17.305 -7.821 -38.700 1.00 91.88 90 LEU A O 1
ATOM 756 N N . GLN A 1 91 ? 17.216 -7.110 -40.829 1.00 76.81 91 GLN A N 1
ATOM 757 C CA . GLN A 1 91 ? 17.108 -8.441 -41.418 1.00 76.81 91 GLN A CA 1
ATOM 758 C C . GLN A 1 91 ? 18.517 -9.017 -41.512 1.00 76.81 91 GLN A C 1
ATOM 760 O O . GLN A 1 91 ? 19.232 -8.804 -42.491 1.00 76.81 91 GLN A O 1
ATOM 765 N N . LEU A 1 92 ? 18.943 -9.651 -40.425 1.00 75.44 92 LEU A N 1
ATOM 766 C CA . LEU A 1 92 ? 20.168 -10.432 -40.417 1.00 75.44 92 LEU A CA 1
ATOM 767 C C . LEU A 1 92 ? 19.904 -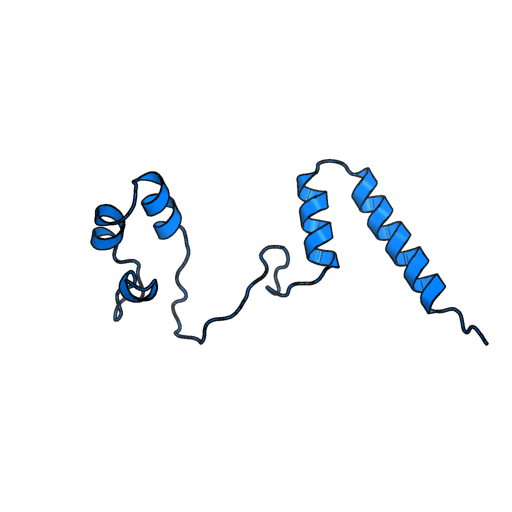11.767 -41.146 1.00 75.44 92 LEU A C 1
ATOM 769 O O . LEU A 1 92 ? 18.785 -12.276 -41.031 1.00 75.44 92 LEU A O 1
ATOM 773 N N . PRO A 1 93 ? 20.877 -12.288 -41.917 1.00 65.88 93 PRO A N 1
ATOM 774 C CA . PRO A 1 93 ? 20.761 -13.571 -42.611 1.00 65.88 93 PRO A CA 1
ATOM 775 C C . PRO A 1 93 ? 20.475 -14.753 -41.682 1.00 65.88 93 PRO A C 1
ATOM 777 O O . PRO A 1 93 ? 20.969 -14.729 -40.530 1.00 65.88 93 PRO A O 1
#

Radius of gyration: 21.24 Å; chains: 1; bounding box: 43×28×61 Å

Organism: Gossypium barbadense (NCBI:txid3634)

Sequence (93 aa):
MMVADLIERDSRQWNEGLIHNTFSKIDAERILRIPLVRIAHEDFQVWKGEVSGDYSVRSAYKLLLQQSMDPNLLLEQTTYRQFYKKLWGLQLP

Foldseek 3Di:
DDPVVQADPPQRAGPLVVLPVPDDPVVSVVVNPDDGDPDDDDDDQADPQDPVRDDDPVSVVVVVVVVVPDPVVVVVVVVVVVVVVVVVPDPDD

Secondary structure (DSSP, 8-state):
--GGGGB-TTT--B-HHHHHHHS-HHHHHHHHTSPPPSS--------TTSTT----HHHHHHHHHHHT--HHHHHHHHHHHHHHHHHHT----

pLDDT: mean 85.37, std 9.61, range [63.59, 98.19]